Protein AF-A0A1V6EXD0-F1 (afdb_monomer_lite)

Foldseek 3Di:
DPVVVQLDDDPQQVVCVVCVQCPVPVAGGAAAPDHNLRSCCVPVQCNVLVVQLVVLVCVLVVVDPPDDNDPVSNVVSVVSNVVSVVVNVVSVVVVVVVCVVLPQSVVCVVVVDGDPVSCCRRHVNNSVCCVVVVDPPDPDDDPPPDPDPDD

Sequence (151 aa):
MTFVRDNLPAKGDLTWLLKGGGMLSGHEIKSGRFNAGEKVVFWAGVFVLGLVGVASGLVLDKLIPGLVYERQTMQIAHMVHSVSNILMMVIFMGHIYLGWITEGAMEGMKTGYVDETWAREHHEGWLEDIQAGRVPAQRSQQTVAAPTVQV

Radius of gyration: 21.24 Å; chains: 1; bounding box: 48×62×56 Å

Secondary structure (DSSP, 8-state):
--HHHHTS--HHHHHHHHTGGGTTTTS-----SS-HHHHHIIIIIIIIIHHHHHHHHHHHTT-STT----HHHHHHHHHHHHHHHHHHHHHHHHHHHHHHHSTTHHHHHHHS---HHHHHHH-HHHHHHHHTTSS-S--S----PPP----

pLDDT: mean 83.47, std 12.71, range [46.62, 98.31]

Structure (mmCIF, N/CA/C/O backbone):
data_AF-A0A1V6EXD0-F1
#
_entry.id   AF-A0A1V6EXD0-F1
#
loop_
_atom_site.group_PDB
_atom_site.id
_atom_site.type_symbol
_atom_site.label_atom_id
_atom_site.label_alt_id
_atom_site.label_comp_id
_atom_site.label_asym_id
_atom_site.label_entity_id
_atom_site.label_seq_id
_atom_site.pdbx_PDB_ins_code
_atom_site.Cartn_x
_atom_site.Cartn_y
_atom_site.Cartn_z
_atom_site.occupancy
_atom_site.B_iso_or_equiv
_atom_site.auth_seq_id
_atom_site.auth_comp_id
_atom_site.auth_asym_id
_atom_site.auth_atom_id
_atom_site.pdbx_PDB_model_num
ATOM 1 N N . MET A 1 1 ? -6.655 -19.255 1.003 1.00 46.62 1 MET A N 1
ATOM 2 C CA . MET A 1 1 ? -6.726 -18.060 0.128 1.00 46.62 1 MET A CA 1
ATOM 3 C C . MET A 1 1 ? -7.647 -16.996 0.746 1.00 46.62 1 MET A C 1
ATOM 5 O O . MET A 1 1 ? -8.655 -16.638 0.154 1.00 46.62 1 MET A O 1
ATOM 9 N N . THR A 1 2 ? -7.348 -16.511 1.958 1.00 60.84 2 THR A N 1
ATOM 10 C CA . THR A 1 2 ? -8.298 -15.690 2.751 1.00 60.84 2 THR A CA 1
ATOM 11 C C . THR A 1 2 ? -8.007 -14.186 2.653 1.00 60.84 2 THR A C 1
ATOM 13 O O . THR A 1 2 ? -8.926 -13.381 2.609 1.00 60.84 2 THR A O 1
ATOM 16 N N . PHE A 1 3 ? -6.731 -13.805 2.526 1.00 65.50 3 PHE A N 1
ATOM 17 C CA . PHE A 1 3 ? -6.284 -12.405 2.583 1.00 65.50 3 PHE A CA 1
ATOM 18 C C . PHE A 1 3 ? -6.647 -11.558 1.356 1.00 65.50 3 PHE A C 1
ATOM 20 O O . PHE A 1 3 ? -7.011 -10.395 1.507 1.00 65.50 3 PHE A O 1
ATOM 27 N N . VAL A 1 4 ? -6.579 -12.136 0.149 1.00 72.62 4 VAL A N 1
ATOM 28 C CA . VAL A 1 4 ? -6.905 -11.417 -1.098 1.00 72.62 4 VAL A CA 1
ATOM 29 C C . VAL A 1 4 ? -8.392 -11.077 -1.152 1.00 72.62 4 VAL A C 1
ATOM 31 O O . VAL A 1 4 ? -8.749 -9.964 -1.519 1.00 72.62 4 VAL A O 1
ATOM 34 N N . ARG A 1 5 ? -9.259 -12.014 -0.737 1.00 75.06 5 ARG A N 1
ATOM 35 C CA . ARG A 1 5 ? -10.714 -11.811 -0.716 1.00 75.06 5 ARG A CA 1
ATOM 36 C C . ARG A 1 5 ? -11.106 -10.663 0.212 1.00 75.06 5 ARG A C 1
ATOM 38 O O . ARG A 1 5 ? -11.948 -9.851 -0.153 1.00 75.06 5 ARG A O 1
ATOM 45 N N . ASP A 1 6 ? -10.472 -10.593 1.378 1.00 75.81 6 ASP A N 1
ATOM 46 C CA . ASP A 1 6 ? -10.757 -9.570 2.384 1.00 75.81 6 ASP A CA 1
ATOM 47 C C . ASP A 1 6 ? -10.199 -8.179 1.979 1.00 75.81 6 ASP A C 1
ATOM 49 O O . ASP A 1 6 ? -10.680 -7.164 2.475 1.00 75.81 6 ASP A O 1
ATOM 53 N N . ASN A 1 7 ? -9.244 -8.112 1.037 1.00 80.69 7 ASN A N 1
ATOM 54 C CA . ASN A 1 7 ? -8.653 -6.869 0.510 1.00 80.69 7 ASN A CA 1
ATOM 55 C C . ASN A 1 7 ? -9.286 -6.364 -0.800 1.00 80.69 7 ASN A C 1
ATOM 57 O O . ASN A 1 7 ? -8.792 -5.400 -1.390 1.00 80.69 7 ASN A O 1
ATOM 61 N N . LEU A 1 8 ? -10.359 -6.989 -1.298 1.00 81.06 8 LEU A N 1
ATOM 62 C CA . LEU A 1 8 ? -10.998 -6.532 -2.533 1.00 81.06 8 LEU A CA 1
ATOM 63 C C . LEU A 1 8 ? -11.631 -5.134 -2.361 1.00 81.06 8 LEU A C 1
ATOM 65 O O . LEU A 1 8 ? -12.227 -4.852 -1.310 1.00 81.06 8 LEU A O 1
ATOM 69 N N . PRO A 1 9 ? -11.542 -4.265 -3.389 1.00 76.38 9 PRO A N 1
ATOM 70 C CA . PRO A 1 9 ? -12.209 -2.971 -3.374 1.00 76.38 9 PRO A CA 1
ATOM 71 C C . PRO A 1 9 ? -13.726 -3.122 -3.214 1.00 76.38 9 PRO A C 1
ATOM 73 O O . PRO A 1 9 ? -14.381 -3.848 -3.964 1.00 76.38 9 PRO A O 1
ATOM 76 N N . ALA A 1 10 ? -14.288 -2.414 -2.243 1.00 76.94 10 ALA A N 1
ATOM 77 C CA . ALA A 1 10 ? -15.711 -2.355 -1.946 1.00 76.94 10 ALA A CA 1
ATOM 78 C C . ALA A 1 10 ? -16.247 -0.936 -2.177 1.00 76.94 10 ALA A C 1
ATOM 80 O O . ALA A 1 10 ? -15.511 0.047 -2.132 1.00 76.94 10 ALA A O 1
ATOM 81 N N . LYS A 1 11 ? -17.562 -0.803 -2.388 1.00 69.56 11 LYS A N 1
ATOM 82 C CA . LYS A 1 11 ? -18.201 0.498 -2.680 1.00 69.56 11 LYS A CA 1
ATOM 83 C C . LYS A 1 11 ? -17.971 1.556 -1.583 1.00 69.56 11 LYS A C 1
ATOM 85 O O . LYS A 1 11 ? -17.936 2.743 -1.892 1.00 69.56 11 LYS A O 1
ATOM 90 N N . GLY A 1 12 ? -17.788 1.136 -0.328 1.00 69.44 12 GLY A N 1
ATOM 91 C CA . GLY A 1 12 ? -17.472 2.028 0.797 1.00 69.44 12 GLY A CA 1
ATOM 92 C C . GLY A 1 12 ? -16.048 2.598 0.770 1.00 69.44 12 GLY A C 1
ATOM 93 O O . GLY A 1 12 ? -15.821 3.691 1.285 1.00 69.44 12 GLY A O 1
ATOM 94 N N . ASP A 1 13 ? -15.109 1.925 0.098 1.00 77.69 13 ASP A N 1
ATOM 95 C CA . ASP A 1 13 ? -13.686 2.282 0.128 1.00 77.69 13 ASP A CA 1
ATOM 96 C C . ASP A 1 13 ? -13.405 3.615 -0.568 1.00 77.69 13 ASP A C 1
ATOM 98 O O . ASP A 1 13 ? -12.567 4.390 -0.119 1.00 77.69 13 ASP A O 1
ATOM 102 N N . LEU A 1 14 ? -14.140 3.922 -1.642 1.00 73.31 14 LEU A N 1
ATOM 103 C CA . LEU A 1 14 ? -13.995 5.201 -2.337 1.00 73.31 14 LEU A CA 1
ATOM 104 C C . LEU A 1 14 ? -14.417 6.368 -1.437 1.00 73.31 14 LEU A C 1
ATOM 106 O O . LEU A 1 14 ? -13.772 7.412 -1.425 1.00 73.31 14 LEU A O 1
ATOM 110 N N . THR A 1 15 ? -15.471 6.172 -0.644 1.00 73.75 15 THR A N 1
ATOM 111 C CA . THR A 1 15 ? -15.937 7.180 0.317 1.00 73.75 15 THR A CA 1
ATOM 112 C C . THR A 1 15 ? -14.925 7.360 1.447 1.00 73.75 15 THR A C 1
ATOM 114 O O . THR A 1 15 ? -14.683 8.489 1.870 1.00 73.75 15 THR A O 1
ATOM 117 N N . TRP A 1 16 ? -14.298 6.267 1.895 1.00 78.50 16 TRP A N 1
ATOM 118 C CA . TRP A 1 16 ? -13.217 6.296 2.879 1.00 78.50 16 TRP A CA 1
ATOM 119 C C . TRP A 1 16 ? -11.998 7.062 2.348 1.00 78.50 16 TRP A C 1
ATOM 121 O O . TRP A 1 16 ? -11.506 7.958 3.028 1.00 78.50 16 TRP A O 1
ATOM 131 N N . LEU A 1 17 ? -11.555 6.787 1.114 1.00 76.94 17 LEU A N 1
ATOM 132 C CA . LEU A 1 17 ? -10.420 7.482 0.487 1.00 76.94 17 LEU A CA 1
ATOM 133 C C . LEU A 1 17 ? -10.689 8.977 0.299 1.00 76.94 17 LEU A C 1
ATOM 135 O O . LEU A 1 17 ? -9.849 9.797 0.660 1.00 76.94 17 LEU A O 1
ATOM 139 N N . LEU A 1 18 ? -11.867 9.342 -0.218 1.00 73.81 18 LEU A N 1
ATOM 140 C CA . LEU A 1 18 ? -12.237 10.742 -0.460 1.00 73.81 18 LEU A CA 1
ATOM 141 C C . LEU A 1 18 ? -12.300 11.574 0.824 1.00 73.81 18 LEU A C 1
ATOM 143 O O . LEU A 1 18 ? -12.052 12.775 0.794 1.00 73.81 18 LEU A O 1
ATOM 147 N N . LYS A 1 19 ? -12.631 10.942 1.949 1.00 74.31 19 LYS A N 1
ATOM 148 C CA . LYS A 1 19 ? -12.696 11.588 3.262 1.00 74.31 19 LYS A CA 1
ATOM 149 C C . LYS A 1 19 ? -11.449 11.329 4.120 1.00 74.31 19 LYS A C 1
ATOM 151 O O . LYS A 1 19 ? -11.447 11.671 5.301 1.00 74.31 19 LYS A O 1
ATOM 156 N N . GLY A 1 20 ? -10.407 10.712 3.556 1.00 70.38 20 GLY A N 1
ATOM 157 C CA . GLY A 1 20 ? -9.150 10.426 4.253 1.00 70.38 20 GLY A CA 1
ATOM 158 C C . GLY A 1 20 ? -9.329 9.593 5.524 1.00 70.38 20 GLY A C 1
ATOM 159 O O . GLY A 1 20 ? -8.707 9.888 6.539 1.00 70.38 20 GLY A O 1
ATOM 160 N N . GLY A 1 21 ? -10.248 8.626 5.506 1.00 64.75 21 GLY A N 1
ATOM 161 C CA . GLY A 1 21 ? -10.551 7.764 6.650 1.00 64.75 21 GLY A CA 1
ATOM 162 C C . GLY A 1 21 ? -11.218 8.453 7.838 1.00 64.75 21 GLY A C 1
ATOM 163 O O . GLY A 1 21 ? -11.377 7.829 8.876 1.00 64.75 21 GLY A O 1
ATOM 164 N N . GLY A 1 22 ? -11.630 9.719 7.701 1.00 64.44 22 GLY A N 1
ATOM 165 C CA . GLY A 1 22 ? -12.194 10.482 8.814 1.00 64.44 22 GLY A CA 1
ATOM 166 C C . GLY A 1 22 ? -11.147 11.146 9.714 1.00 64.44 22 GLY A C 1
ATOM 167 O O . GLY A 1 22 ? -11.527 11.877 10.627 1.00 64.44 22 GLY A O 1
ATOM 168 N N . MET A 1 23 ? -9.848 10.999 9.408 1.00 63.38 23 MET A N 1
ATOM 169 C CA . MET A 1 23 ? -8.740 11.610 10.163 1.00 63.38 23 MET A CA 1
ATOM 170 C C . MET A 1 23 ? -8.833 13.143 10.245 1.00 63.38 23 MET A C 1
ATOM 172 O O . MET A 1 23 ? -8.343 13.744 11.194 1.00 63.38 23 MET A O 1
ATOM 176 N N . LEU A 1 24 ? -9.480 13.787 9.265 1.00 59.16 24 LEU A N 1
ATOM 177 C CA . LEU A 1 24 ? -9.701 15.239 9.247 1.00 59.16 24 LEU A CA 1
ATOM 178 C C . LEU A 1 24 ? -11.045 15.666 9.861 1.00 59.16 24 LEU A C 1
ATOM 180 O O . LEU A 1 24 ? -11.224 16.844 10.155 1.00 59.16 24 LEU A O 1
ATOM 184 N N . SER A 1 25 ? -11.997 14.742 10.035 1.00 56.84 25 SER A N 1
ATOM 185 C CA . SER A 1 25 ? -13.352 15.035 10.527 1.00 56.84 25 SER A CA 1
ATOM 186 C C . SER A 1 25 ? -13.645 14.487 11.926 1.00 56.84 25 SER A C 1
ATOM 188 O O . SER A 1 25 ? -14.741 14.711 12.430 1.00 56.84 25 SER A O 1
ATOM 190 N N . GLY A 1 26 ? -12.704 13.766 12.547 1.00 57.94 26 GLY A N 1
ATOM 191 C CA . GLY A 1 26 ? -12.838 13.211 13.901 1.00 57.94 26 GLY A CA 1
ATOM 192 C C . GLY A 1 26 ? -13.864 12.079 14.037 1.00 57.94 26 GLY A C 1
ATOM 193 O O . GLY A 1 26 ? -14.139 11.639 15.147 1.00 57.94 26 GLY A O 1
ATOM 194 N N . HIS A 1 27 ? -14.440 11.613 12.927 1.00 60.38 27 HIS A N 1
ATOM 195 C CA . HIS A 1 27 ? -15.386 10.501 12.895 1.00 60.38 27 HIS A CA 1
ATOM 196 C C . HIS A 1 27 ? -14.943 9.513 11.823 1.00 60.38 27 HIS A C 1
ATOM 198 O O . HIS A 1 27 ? -14.906 9.869 10.638 1.00 60.38 27 HIS A O 1
ATOM 204 N N . GLU A 1 28 ? -14.573 8.307 12.247 1.00 65.38 28 GLU A N 1
ATOM 205 C CA . GLU A 1 28 ? -14.142 7.250 11.344 1.00 65.38 28 GLU A CA 1
ATOM 206 C C . GLU A 1 28 ? -15.297 6.765 10.468 1.00 65.38 28 GLU A C 1
ATOM 208 O O . GLU A 1 28 ? -16.471 6.777 10.838 1.00 65.38 28 GLU A O 1
ATOM 213 N N . ILE A 1 29 ? -14.963 6.387 9.239 1.00 71.12 29 ILE A N 1
ATOM 214 C CA . ILE A 1 29 ? -15.948 5.941 8.256 1.00 71.12 29 ILE A CA 1
ATOM 215 C C . ILE A 1 29 ? -16.018 4.432 8.309 1.00 71.12 29 ILE A C 1
ATOM 217 O O . ILE A 1 29 ? -14.982 3.780 8.189 1.00 71.12 29 ILE A O 1
ATOM 221 N N . LYS A 1 30 ? -17.248 3.904 8.368 1.00 74.75 30 LYS A N 1
ATOM 222 C CA . LYS A 1 30 ? -17.551 2.471 8.290 1.00 74.75 30 LYS A CA 1
ATOM 223 C C . LYS A 1 30 ? -16.618 1.748 7.327 1.00 74.75 30 LYS A C 1
ATOM 225 O O . LYS A 1 30 ? -16.694 1.926 6.108 1.00 74.75 30 LYS A O 1
ATOM 230 N N . SER A 1 31 ? -15.752 0.927 7.903 1.00 78.31 31 SER A N 1
ATOM 231 C CA . SER A 1 31 ? -14.766 0.135 7.188 1.00 78.31 31 SER A CA 1
ATOM 232 C C . SER A 1 31 ? -15.041 -1.352 7.431 1.00 78.31 31 SER A C 1
ATOM 234 O O . SER A 1 31 ? -15.611 -1.741 8.454 1.00 78.31 31 SER A O 1
ATOM 236 N N . GLY A 1 32 ? -14.723 -2.187 6.438 1.00 79.00 32 GLY A N 1
ATOM 237 C CA . GLY A 1 32 ? -14.778 -3.641 6.596 1.00 79.00 32 GLY A CA 1
ATOM 238 C C . GLY A 1 32 ? -13.586 -4.139 7.413 1.00 79.00 32 GLY A C 1
ATOM 239 O O . GLY A 1 32 ? -12.914 -3.364 8.081 1.00 79.00 32 GLY A O 1
ATOM 240 N N . ARG A 1 33 ? -13.256 -5.431 7.316 1.00 77.12 33 ARG A N 1
ATOM 241 C CA . ARG A 1 33 ? -12.101 -6.004 8.037 1.00 77.12 33 ARG A CA 1
ATOM 242 C C . ARG A 1 33 ? -10.788 -5.248 7.785 1.00 77.12 33 ARG A C 1
ATOM 244 O O . ARG A 1 33 ? -9.967 -5.166 8.684 1.00 77.12 33 ARG A O 1
ATOM 251 N N . PHE A 1 34 ? -10.604 -4.754 6.564 1.00 81.75 34 PHE A N 1
ATOM 252 C CA . PHE A 1 34 ? -9.517 -3.853 6.207 1.00 81.75 34 PHE A CA 1
ATOM 253 C C . PHE A 1 34 ? -10.109 -2.535 5.722 1.00 81.75 34 PHE A C 1
ATOM 255 O O . PHE A 1 34 ? -11.075 -2.533 4.944 1.00 81.75 34 PHE A O 1
ATOM 262 N N . ASN A 1 35 ? -9.524 -1.428 6.161 1.00 84.94 35 ASN A N 1
ATOM 263 C CA . ASN A 1 35 ? -9.895 -0.100 5.700 1.00 84.94 35 ASN A CA 1
ATOM 264 C C . ASN A 1 35 ? -9.318 0.182 4.300 1.00 84.94 35 ASN A C 1
ATOM 266 O O . ASN A 1 35 ? -8.510 -0.581 3.761 1.00 84.94 35 ASN A O 1
ATOM 270 N N . ALA A 1 36 ? -9.747 1.272 3.659 1.00 82.62 36 ALA A N 1
ATOM 271 C CA . ALA A 1 36 ? -9.303 1.542 2.293 1.00 82.62 36 ALA A CA 1
ATOM 272 C C . ALA A 1 36 ? -7.815 1.936 2.209 1.00 82.62 36 ALA A C 1
ATOM 274 O O . ALA A 1 36 ? -7.185 1.682 1.185 1.00 82.62 36 ALA A O 1
ATOM 275 N N . GLY A 1 37 ? -7.232 2.495 3.274 1.00 82.50 37 GLY A N 1
ATOM 276 C CA . GLY A 1 37 ? -5.799 2.781 3.361 1.00 82.50 37 GLY A CA 1
ATOM 277 C C . GLY A 1 37 ? -4.955 1.506 3.385 1.00 82.50 37 GLY A C 1
ATOM 278 O O . GLY A 1 37 ? -4.007 1.379 2.613 1.00 82.50 37 GLY A O 1
ATOM 279 N N . GLU A 1 38 ? -5.345 0.517 4.186 1.00 86.00 38 GLU A N 1
ATOM 280 C CA . GLU A 1 38 ? -4.721 -0.810 4.216 1.00 86.00 38 GLU A CA 1
ATOM 281 C C . GLU A 1 38 ? -4.821 -1.506 2.853 1.00 86.00 38 GLU A C 1
ATOM 283 O O . GLU A 1 38 ? -3.836 -2.063 2.365 1.00 86.00 38 GLU A O 1
ATOM 288 N N . LYS A 1 39 ? -5.971 -1.391 2.174 1.00 88.88 39 LYS A N 1
ATOM 289 C CA . LYS A 1 39 ? -6.138 -1.903 0.805 1.00 88.88 39 LYS A CA 1
ATOM 290 C C . LYS A 1 39 ? -5.231 -1.191 -0.199 1.00 88.88 39 LYS A C 1
ATOM 292 O O . LYS A 1 39 ? -4.717 -1.838 -1.111 1.00 88.88 39 LYS A O 1
ATOM 297 N N . VAL A 1 40 ? -4.998 0.116 -0.048 1.00 87.88 40 VAL A N 1
ATOM 298 C CA . VAL A 1 40 ? -4.032 0.862 -0.875 1.00 87.88 40 VAL A CA 1
ATOM 299 C C . VAL A 1 40 ? -2.609 0.366 -0.625 1.00 87.88 40 VAL A C 1
ATOM 301 O O . VAL A 1 40 ? -1.887 0.110 -1.588 1.00 87.88 40 VAL A O 1
ATOM 304 N N . VAL A 1 41 ? -2.208 0.167 0.633 1.00 90.94 41 VAL A N 1
ATOM 305 C CA . VAL A 1 41 ? -0.891 -0.406 0.963 1.00 90.94 41 VAL A CA 1
ATOM 306 C C . VAL A 1 41 ? -0.734 -1.788 0.322 1.00 90.94 41 VAL A C 1
ATOM 308 O O . VAL A 1 41 ? 0.295 -2.062 -0.295 1.00 90.94 41 VAL A O 1
ATOM 311 N N . PHE A 1 42 ? -1.769 -2.630 0.387 1.00 90.69 42 PHE A N 1
ATOM 312 C CA . PHE A 1 42 ? -1.761 -3.964 -0.211 1.00 90.69 42 PHE A CA 1
ATOM 313 C C . PHE A 1 42 ? -1.662 -3.930 -1.747 1.00 90.69 42 PHE A C 1
ATOM 315 O O . PHE A 1 42 ? -0.761 -4.536 -2.328 1.00 90.69 42 PHE A O 1
ATOM 322 N N . TRP A 1 43 ? -2.559 -3.216 -2.431 1.00 90.75 43 TRP A N 1
ATOM 323 C CA . TRP A 1 43 ? -2.620 -3.239 -3.896 1.00 90.75 43 TRP A CA 1
ATOM 324 C C . TRP A 1 43 ? -1.583 -2.336 -4.558 1.00 90.75 43 TRP A C 1
ATOM 326 O O . TRP A 1 43 ? -0.896 -2.768 -5.480 1.00 90.75 43 TRP A O 1
ATOM 336 N N . ALA A 1 44 ? -1.458 -1.086 -4.118 1.00 90.56 44 ALA A N 1
ATOM 337 C CA . ALA A 1 44 ? -0.528 -0.144 -4.732 1.00 90.56 44 ALA A CA 1
ATOM 338 C C . ALA A 1 44 ? 0.904 -0.384 -4.240 1.00 90.56 44 ALA A C 1
ATOM 340 O O . ALA A 1 44 ? 1.808 -0.529 -5.059 1.00 90.56 44 ALA A O 1
ATOM 341 N N . GLY A 1 45 ? 1.101 -0.465 -2.921 1.00 91.56 45 GLY A N 1
ATOM 342 C CA . GLY A 1 45 ? 2.418 -0.655 -2.307 1.00 91.56 45 GLY A CA 1
ATOM 343 C C . GLY A 1 45 ? 3.004 -2.037 -2.588 1.00 91.56 45 GLY A C 1
ATOM 344 O O . GLY A 1 45 ? 4.001 -2.167 -3.292 1.00 91.56 45 GLY A O 1
ATOM 345 N N . VAL A 1 46 ? 2.375 -3.083 -2.054 1.00 90.81 46 VAL A N 1
ATOM 346 C CA . VAL A 1 46 ? 2.921 -4.446 -2.125 1.00 90.81 46 VAL A CA 1
ATOM 347 C C . VAL A 1 46 ? 2.779 -5.037 -3.526 1.00 90.81 46 VAL A C 1
ATOM 349 O O . VAL A 1 46 ? 3.757 -5.539 -4.073 1.00 90.81 46 VAL A O 1
ATOM 352 N N . PHE A 1 47 ? 1.585 -4.997 -4.122 1.00 91.81 47 PHE A N 1
ATOM 353 C CA . PHE A 1 47 ? 1.346 -5.713 -5.377 1.00 91.81 47 PHE A CA 1
ATOM 354 C C . PHE A 1 47 ? 1.909 -4.974 -6.598 1.00 91.81 47 PHE A C 1
ATOM 356 O O . PHE A 1 47 ? 2.775 -5.510 -7.283 1.00 91.81 47 PHE A O 1
ATOM 363 N N . VAL A 1 48 ? 1.461 -3.746 -6.878 1.00 95.06 48 VAL A N 1
ATOM 364 C CA . VAL A 1 48 ? 1.870 -3.014 -8.090 1.00 95.06 48 VAL A CA 1
ATOM 365 C C . VAL A 1 48 ? 3.322 -2.545 -8.006 1.00 95.06 48 VAL A C 1
ATOM 367 O O . VAL A 1 48 ? 4.124 -2.910 -8.866 1.00 95.06 48 VAL A O 1
ATOM 370 N N . LEU A 1 49 ? 3.685 -1.752 -6.990 1.00 95.50 49 LEU A N 1
ATOM 371 C CA . LEU A 1 49 ? 5.050 -1.225 -6.874 1.00 95.50 49 LEU A CA 1
ATOM 372 C C . LEU A 1 49 ? 6.061 -2.336 -6.583 1.00 95.50 49 LEU A C 1
ATOM 374 O O . LEU A 1 49 ? 7.145 -2.314 -7.163 1.00 95.50 49 LEU A O 1
ATOM 378 N N . GLY A 1 50 ? 5.697 -3.335 -5.773 1.00 95.75 50 GLY A N 1
ATOM 379 C CA . GLY A 1 50 ? 6.529 -4.518 -5.555 1.00 95.75 50 GLY A CA 1
ATOM 380 C C . GLY A 1 50 ? 6.776 -5.313 -6.840 1.00 95.75 50 GLY A C 1
ATOM 381 O O . GLY A 1 50 ? 7.925 -5.632 -7.142 1.00 95.75 50 GLY A O 1
ATOM 382 N N . LEU A 1 51 ? 5.743 -5.570 -7.654 1.00 97.44 51 LEU A N 1
ATOM 383 C CA . LEU A 1 51 ? 5.908 -6.260 -8.939 1.00 97.44 51 LEU A CA 1
ATOM 384 C C . LEU A 1 51 ? 6.782 -5.459 -9.912 1.00 97.44 51 LEU A C 1
ATOM 386 O O . LEU A 1 51 ? 7.661 -6.033 -10.552 1.00 97.44 51 LEU A O 1
ATOM 390 N N . VAL A 1 52 ? 6.580 -4.141 -10.004 1.00 97.69 52 VAL A N 1
ATOM 391 C CA . VAL A 1 52 ? 7.407 -3.253 -10.838 1.00 97.69 52 VAL A CA 1
ATOM 392 C C . VAL A 1 52 ? 8.858 -3.237 -10.351 1.00 97.69 52 VAL A C 1
ATOM 394 O O . VAL A 1 52 ? 9.778 -3.339 -11.166 1.00 97.69 52 VAL A O 1
ATOM 397 N N . GLY A 1 53 ? 9.077 -3.161 -9.037 1.00 97.62 53 GLY A N 1
ATOM 398 C CA . GLY A 1 53 ? 10.401 -3.213 -8.420 1.00 97.62 53 GLY A CA 1
ATOM 399 C C . GLY A 1 53 ? 11.118 -4.531 -8.713 1.00 97.62 53 GLY A C 1
ATOM 400 O O . GLY A 1 53 ? 12.261 -4.520 -9.162 1.00 97.62 53 GLY A O 1
ATOM 401 N N . VAL A 1 54 ? 10.434 -5.668 -8.562 1.00 97.69 54 VAL A N 1
ATOM 402 C CA . VAL A 1 54 ? 10.993 -6.989 -8.892 1.00 97.69 54 VAL A CA 1
ATOM 403 C C . VAL A 1 54 ? 11.281 -7.104 -10.387 1.00 97.69 54 VAL A C 1
ATOM 405 O O . VAL A 1 54 ? 12.395 -7.457 -10.759 1.00 97.69 54 VAL A O 1
ATOM 408 N N . ALA A 1 55 ? 10.327 -6.765 -11.257 1.00 96.69 55 ALA A N 1
ATOM 409 C CA . ALA A 1 55 ? 10.501 -6.874 -12.705 1.00 96.69 55 ALA A CA 1
ATOM 410 C C . ALA A 1 55 ? 11.671 -6.015 -13.209 1.00 96.69 55 ALA A C 1
ATOM 412 O O . ALA A 1 55 ? 12.519 -6.495 -13.959 1.00 96.69 55 ALA A O 1
ATOM 413 N N . SER A 1 56 ? 11.758 -4.763 -12.755 1.00 97.19 56 SER A N 1
ATOM 414 C CA . SER A 1 56 ? 12.886 -3.881 -13.075 1.00 97.19 56 SER A CA 1
ATOM 415 C C . SER A 1 56 ? 14.202 -4.368 -12.458 1.00 97.19 56 SER A C 1
ATOM 417 O O . SER A 1 56 ? 15.238 -4.271 -13.109 1.00 97.19 56 SER A O 1
ATOM 419 N N . GLY A 1 57 ? 14.174 -4.960 -11.260 1.00 97.00 57 GLY A N 1
ATOM 420 C CA . GLY A 1 57 ? 15.338 -5.582 -10.626 1.00 97.00 57 GLY A CA 1
ATOM 421 C C . GLY A 1 57 ? 15.881 -6.769 -11.423 1.00 97.00 57 GLY A C 1
ATOM 422 O O . GLY A 1 57 ? 17.082 -6.853 -11.648 1.00 97.00 57 GLY A O 1
ATOM 423 N N . LEU A 1 58 ? 15.002 -7.630 -11.945 1.00 97.00 58 LEU A N 1
ATOM 424 C CA . LEU A 1 58 ? 15.388 -8.746 -12.818 1.00 97.00 58 LEU A CA 1
ATOM 425 C C . LEU A 1 58 ? 16.030 -8.267 -14.129 1.00 97.00 58 LEU A C 1
ATOM 427 O O . LEU A 1 58 ? 16.960 -8.903 -14.626 1.00 97.00 58 LEU A O 1
ATOM 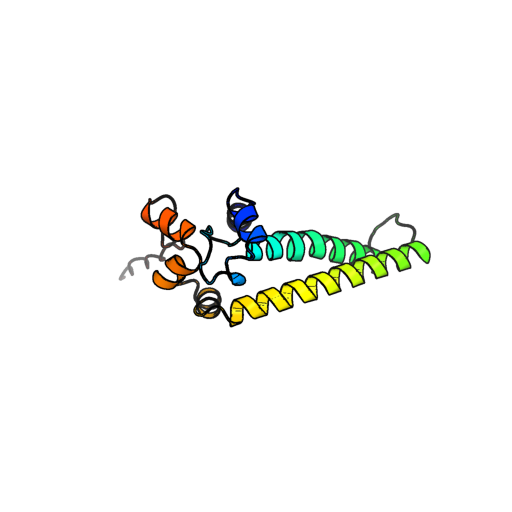431 N N . VAL A 1 59 ? 15.564 -7.139 -14.683 1.00 96.31 59 VAL A N 1
ATOM 432 C CA . VAL A 1 59 ? 16.216 -6.489 -15.834 1.00 96.31 59 VAL A CA 1
ATOM 433 C C . VAL A 1 59 ? 17.599 -5.964 -15.443 1.00 96.31 59 VAL A C 1
ATOM 435 O O . VAL A 1 59 ? 18.563 -6.183 -16.172 1.00 96.31 59 VAL A O 1
ATOM 438 N N . LEU A 1 60 ? 17.722 -5.294 -14.294 1.00 96.12 60 LEU A N 1
ATOM 439 C CA . LEU A 1 60 ? 19.001 -4.754 -13.822 1.00 96.12 60 LEU A CA 1
ATOM 440 C C . LEU A 1 60 ? 20.039 -5.849 -13.542 1.00 96.12 60 LEU A C 1
ATOM 442 O O . LEU A 1 60 ? 21.218 -5.654 -13.833 1.00 96.12 60 LEU A O 1
ATOM 446 N N . ASP A 1 61 ? 19.597 -7.006 -13.054 1.00 96.12 61 ASP A N 1
ATOM 447 C CA . ASP A 1 61 ? 20.451 -8.164 -12.768 1.00 96.12 61 ASP A CA 1
ATOM 448 C C . ASP A 1 61 ? 20.700 -9.055 -14.002 1.00 96.12 61 ASP A C 1
ATOM 450 O O . ASP A 1 61 ? 21.359 -10.089 -13.936 1.00 96.12 61 ASP A O 1
ATOM 454 N N . LYS A 1 62 ? 20.196 -8.633 -15.170 1.00 94.38 62 LYS A N 1
ATOM 455 C CA . LYS A 1 62 ? 20.354 -9.309 -16.465 1.00 94.38 62 LYS A CA 1
ATOM 456 C C . LYS A 1 62 ? 19.820 -10.744 -16.504 1.00 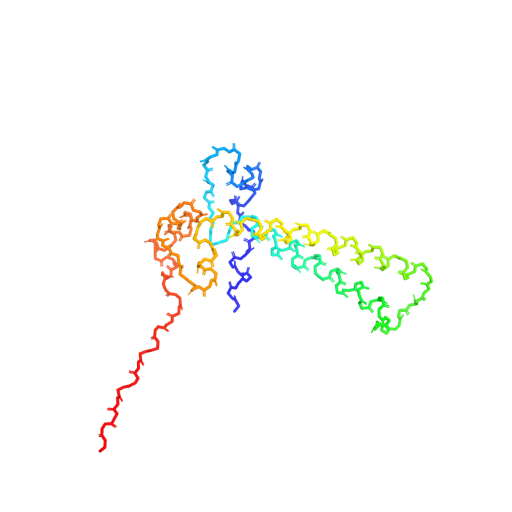94.38 62 LYS A C 1
ATOM 458 O O . LYS A 1 62 ? 20.329 -11.587 -17.243 1.00 94.38 62 LYS A O 1
ATOM 463 N N . LEU A 1 63 ? 18.764 -11.014 -15.742 1.00 94.19 63 LEU A N 1
ATOM 464 C CA . LEU A 1 63 ? 18.188 -12.351 -15.588 1.00 94.19 63 LEU A CA 1
ATOM 465 C C . LEU A 1 63 ? 17.117 -12.688 -16.634 1.00 94.19 63 LEU A C 1
ATOM 467 O O . LEU A 1 63 ? 16.635 -13.817 -16.654 1.00 94.19 63 LEU A O 1
ATOM 471 N N . ILE A 1 64 ? 16.737 -11.746 -17.506 1.00 93.56 64 ILE A N 1
ATOM 472 C CA . ILE A 1 64 ? 15.720 -11.965 -18.545 1.00 93.56 64 ILE A CA 1
ATOM 473 C C . ILE A 1 64 ? 16.388 -12.466 -19.839 1.00 93.56 64 ILE A C 1
ATOM 475 O O . ILE A 1 64 ? 17.115 -11.701 -20.487 1.00 93.56 64 ILE A O 1
ATOM 479 N N . PRO A 1 65 ? 16.155 -13.725 -20.259 1.00 91.94 65 PRO A N 1
ATOM 480 C CA . PRO A 1 65 ? 16.717 -14.251 -21.499 1.00 91.94 65 PRO A CA 1
ATOM 481 C C . PRO A 1 65 ? 16.139 -13.531 -22.722 1.00 91.94 65 PRO A C 1
ATOM 483 O O . PRO A 1 65 ? 14.945 -13.247 -22.778 1.00 91.94 65 PRO A O 1
ATOM 486 N N . GLY A 1 66 ? 16.979 -13.254 -23.722 1.00 90.44 66 GLY A N 1
ATOM 487 C CA . GLY A 1 66 ? 16.555 -12.616 -24.977 1.00 90.44 66 GLY A CA 1
ATOM 488 C C . GLY A 1 66 ? 16.343 -11.099 -24.903 1.00 90.44 66 GLY A C 1
ATOM 489 O O . GLY A 1 66 ? 15.995 -10.493 -25.914 1.00 90.44 66 GLY A O 1
ATOM 490 N N . LEU A 1 67 ? 16.578 -10.472 -23.747 1.00 92.38 67 LEU A N 1
ATOM 491 C CA . LEU A 1 67 ? 16.520 -9.020 -23.602 1.00 92.38 67 LEU A CA 1
ATOM 492 C C . LEU A 1 67 ? 17.851 -8.365 -24.009 1.00 92.38 67 LEU A C 1
ATOM 494 O O . LEU A 1 67 ? 18.930 -8.860 -23.680 1.00 92.38 67 LEU A O 1
ATOM 498 N N . VAL A 1 68 ? 17.781 -7.226 -24.703 1.00 93.62 68 VAL A N 1
ATOM 499 C CA . VAL A 1 68 ? 18.964 -6.450 -25.105 1.00 93.62 68 VAL A CA 1
ATOM 500 C C . VAL A 1 68 ? 19.329 -5.436 -24.014 1.00 93.62 68 VAL A C 1
ATOM 502 O O . VAL A 1 68 ? 18.602 -4.473 -23.754 1.00 93.62 68 VAL A O 1
ATOM 505 N N . TYR A 1 69 ? 20.489 -5.641 -23.389 1.00 93.75 69 TYR A N 1
ATOM 506 C CA . TYR A 1 69 ? 20.989 -4.841 -22.262 1.00 93.75 69 TYR A CA 1
ATOM 507 C C . TYR A 1 69 ? 21.846 -3.651 -22.707 1.00 93.75 69 TYR A C 1
ATOM 509 O O . TYR A 1 69 ? 23.009 -3.507 -22.325 1.00 93.75 69 TYR A O 1
ATOM 517 N N . GLU A 1 70 ? 21.266 -2.788 -23.531 1.00 94.75 70 GLU A N 1
ATOM 518 C CA . GLU A 1 70 ? 21.875 -1.515 -23.907 1.00 94.75 70 GLU A CA 1
ATOM 519 C C . GLU A 1 70 ? 21.853 -0.501 -22.757 1.00 94.75 70 GLU A C 1
ATOM 521 O O . GLU A 1 70 ? 21.068 -0.600 -21.809 1.00 94.75 70 GLU A O 1
ATOM 526 N N . ARG A 1 71 ? 22.693 0.537 -22.868 1.00 94.69 71 ARG A N 1
ATOM 527 C CA . ARG A 1 71 ? 22.750 1.632 -21.888 1.00 94.69 71 ARG A CA 1
ATOM 528 C C . ARG A 1 71 ? 21.371 2.251 -21.643 1.00 94.69 71 ARG A C 1
ATOM 530 O O . ARG A 1 71 ? 21.034 2.511 -20.492 1.00 94.69 71 ARG A O 1
ATOM 537 N N . GLN A 1 72 ? 20.581 2.451 -22.698 1.00 95.75 72 GLN A N 1
ATOM 538 C CA . GLN A 1 72 ? 19.238 3.019 -22.593 1.00 95.75 72 GLN A CA 1
ATOM 539 C C . GLN A 1 72 ? 18.295 2.113 -21.788 1.00 95.75 72 GLN A C 1
ATOM 541 O O . GLN A 1 72 ? 17.652 2.590 -20.853 1.00 95.75 72 GLN A O 1
ATOM 546 N N . THR A 1 73 ? 18.256 0.809 -22.084 1.00 94.00 73 THR A N 1
ATOM 547 C CA . THR A 1 73 ? 17.444 -0.168 -21.338 1.00 94.00 73 THR A CA 1
ATOM 548 C C . THR A 1 73 ? 17.788 -0.161 -19.854 1.00 94.00 73 THR A C 1
ATOM 550 O O . THR A 1 73 ? 16.899 -0.080 -19.008 1.00 94.00 73 THR A O 1
ATOM 553 N N . MET A 1 74 ? 19.083 -0.176 -19.531 1.00 96.31 74 MET A N 1
ATOM 554 C CA . MET A 1 74 ? 19.554 -0.187 -18.145 1.00 96.31 74 MET A CA 1
ATOM 555 C C . MET A 1 74 ? 19.226 1.115 -17.405 1.00 96.31 74 MET A C 1
ATOM 557 O O . MET A 1 74 ? 18.857 1.076 -16.235 1.00 96.31 74 MET A O 1
ATOM 561 N N . GLN A 1 75 ? 19.315 2.268 -18.077 1.00 97.62 75 GLN A N 1
ATOM 562 C CA . GLN A 1 75 ? 18.936 3.558 -17.491 1.00 97.62 75 GLN A CA 1
ATOM 563 C C . GLN A 1 75 ? 17.443 3.616 -17.170 1.00 97.62 75 GLN A C 1
ATOM 565 O O . GLN A 1 75 ? 17.067 4.035 -16.077 1.00 97.62 75 GLN A O 1
ATOM 570 N N . ILE A 1 76 ? 16.593 3.159 -18.093 1.00 97.06 76 ILE A N 1
ATOM 571 C CA . ILE A 1 76 ? 15.143 3.105 -17.878 1.00 97.06 76 ILE A CA 1
ATOM 572 C C . ILE A 1 76 ? 14.815 2.146 -16.733 1.00 97.06 76 ILE A C 1
ATOM 574 O O . ILE A 1 76 ? 14.092 2.530 -15.815 1.00 97.06 76 ILE A O 1
ATOM 578 N N . ALA A 1 77 ? 15.386 0.938 -16.739 1.00 96.94 77 ALA A N 1
ATOM 579 C CA . ALA A 1 77 ? 15.184 -0.040 -15.675 1.00 96.94 77 ALA A CA 1
ATOM 580 C C . ALA A 1 77 ? 15.599 0.518 -14.305 1.00 96.94 77 ALA A C 1
ATOM 582 O O . ALA A 1 77 ? 14.856 0.368 -13.339 1.00 96.94 77 ALA A O 1
ATOM 583 N N . HIS A 1 78 ? 16.725 1.235 -14.232 1.00 97.94 78 HIS A N 1
ATOM 584 C CA . HIS A 1 78 ? 17.178 1.877 -13.001 1.00 97.94 78 HIS A CA 1
ATOM 585 C C . HIS A 1 78 ? 16.201 2.955 -12.526 1.00 97.94 78 HIS A C 1
ATOM 587 O O . HIS A 1 78 ? 15.816 2.954 -11.362 1.00 97.94 78 HIS A O 1
ATOM 593 N N . MET A 1 79 ? 15.766 3.862 -13.408 1.00 98.25 79 MET A N 1
ATOM 594 C CA . MET A 1 79 ? 14.799 4.905 -13.044 1.00 98.25 79 MET A CA 1
ATOM 595 C C . MET A 1 79 ? 13.487 4.305 -12.533 1.00 98.25 79 MET A C 1
ATOM 597 O O . MET A 1 79 ? 12.994 4.725 -11.489 1.00 98.25 79 MET A O 1
ATOM 601 N N . VAL A 1 80 ? 12.954 3.297 -13.229 1.00 97.94 80 VAL A N 1
ATOM 602 C CA . VAL A 1 80 ? 11.727 2.597 -12.823 1.00 97.94 80 VAL A CA 1
ATOM 603 C C . VAL A 1 80 ? 11.906 1.939 -11.456 1.00 97.94 80 VAL A C 1
ATOM 605 O O . VAL A 1 80 ? 11.076 2.156 -10.577 1.00 97.94 80 VAL A O 1
ATOM 608 N N . HIS A 1 81 ? 13.006 1.208 -11.254 1.00 98.31 81 HIS A N 1
ATOM 609 C CA . HIS A 1 81 ? 13.307 0.522 -9.997 1.00 98.31 81 HIS A CA 1
ATOM 610 C C . HIS A 1 81 ? 13.460 1.497 -8.824 1.00 98.31 81 HIS A C 1
ATOM 612 O O . HIS A 1 81 ? 12.899 1.298 -7.746 1.00 98.31 81 HIS A O 1
ATOM 618 N N . SER A 1 82 ? 14.213 2.582 -9.021 1.00 98.00 82 SER A N 1
ATOM 619 C CA . SER A 1 82 ? 14.419 3.590 -7.982 1.00 98.00 82 SER A CA 1
ATOM 620 C C . SER A 1 82 ? 13.115 4.295 -7.620 1.00 98.00 82 SER A C 1
ATOM 622 O O . SER A 1 82 ? 12.797 4.406 -6.439 1.00 98.00 82 SER A O 1
ATOM 624 N N . VAL A 1 83 ? 12.334 4.740 -8.610 1.00 98.19 83 VAL A N 1
ATOM 625 C CA . VAL A 1 83 ? 11.065 5.439 -8.358 1.00 98.19 83 VAL A CA 1
ATOM 626 C C . VAL A 1 83 ? 10.065 4.516 -7.668 1.00 98.19 83 VAL A C 1
ATOM 628 O O . VAL A 1 83 ? 9.451 4.933 -6.685 1.00 98.19 83 VAL A O 1
ATOM 631 N N . SER A 1 84 ? 9.930 3.260 -8.110 1.00 97.44 84 SER A N 1
ATOM 632 C CA . SER A 1 84 ? 9.004 2.319 -7.473 1.00 97.44 84 SER A CA 1
ATOM 633 C C . SER A 1 84 ? 9.362 2.075 -6.008 1.00 97.44 84 SER A C 1
ATOM 635 O O . SER A 1 84 ? 8.482 2.110 -5.149 1.00 97.44 84 SER A O 1
ATOM 637 N N . ASN A 1 85 ? 10.651 1.899 -5.704 1.00 96.75 85 ASN A N 1
ATOM 638 C CA . ASN A 1 85 ? 11.113 1.647 -4.341 1.00 96.75 85 ASN A CA 1
ATOM 639 C C . ASN A 1 85 ? 11.014 2.880 -3.439 1.00 96.75 85 ASN A C 1
ATOM 641 O O . ASN A 1 85 ? 10.678 2.737 -2.267 1.00 96.75 85 ASN A O 1
ATOM 645 N N . ILE A 1 86 ? 11.250 4.087 -3.962 1.00 97.81 86 ILE A N 1
ATOM 646 C CA . ILE A 1 86 ? 11.061 5.328 -3.196 1.00 97.81 86 ILE A CA 1
ATOM 647 C C . ILE A 1 86 ? 9.583 5.509 -2.838 1.00 97.81 86 ILE A C 1
ATOM 649 O O . ILE A 1 86 ? 9.261 5.784 -1.683 1.00 97.81 86 ILE A O 1
ATOM 653 N N . LEU A 1 87 ? 8.673 5.309 -3.796 1.00 96.06 87 LEU A N 1
ATOM 654 C CA . LEU A 1 87 ? 7.235 5.393 -3.532 1.00 96.06 87 LEU A CA 1
ATOM 655 C C . LEU A 1 87 ? 6.785 4.334 -2.519 1.00 96.06 87 LEU A C 1
ATOM 657 O O . LEU A 1 87 ? 6.042 4.648 -1.590 1.00 96.06 87 LEU A O 1
ATOM 661 N N . MET A 1 88 ? 7.276 3.099 -2.652 1.00 95.19 88 MET A N 1
ATOM 662 C CA . MET A 1 88 ? 6.985 2.020 -1.708 1.00 95.19 88 MET A CA 1
ATOM 663 C C . MET A 1 88 ? 7.510 2.337 -0.300 1.00 95.19 88 MET A C 1
ATOM 665 O O . MET A 1 88 ? 6.796 2.119 0.676 1.00 95.19 88 MET A O 1
ATOM 669 N N . MET A 1 89 ? 8.706 2.925 -0.189 1.00 96.19 89 MET A N 1
ATOM 670 C CA . MET A 1 89 ? 9.264 3.389 1.083 1.00 96.19 89 MET A CA 1
ATOM 671 C C . MET A 1 89 ? 8.342 4.415 1.752 1.00 96.19 89 MET A C 1
ATOM 673 O O . MET A 1 89 ? 8.030 4.280 2.931 1.00 96.19 89 MET A O 1
ATOM 677 N N . VAL A 1 90 ? 7.860 5.415 1.004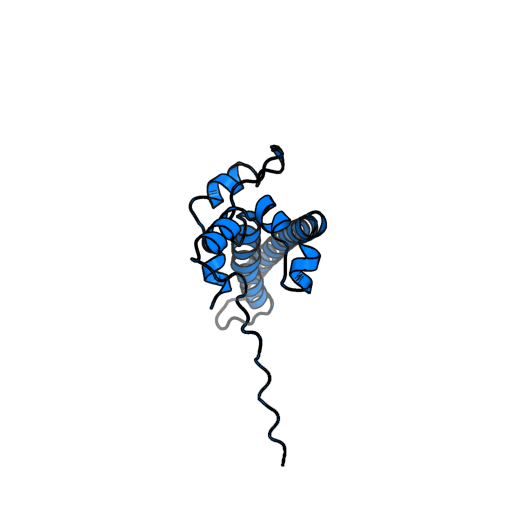 1.00 95.81 90 VAL A N 1
ATOM 678 C CA . VAL A 1 90 ? 6.932 6.437 1.524 1.00 95.81 90 VAL A CA 1
ATOM 679 C C . VAL A 1 90 ? 5.630 5.811 2.020 1.00 95.81 90 VAL A C 1
ATOM 681 O O . VAL A 1 90 ? 5.179 6.130 3.121 1.00 95.81 90 VAL A O 1
ATOM 684 N N . ILE A 1 91 ? 5.054 4.883 1.252 1.00 93.56 91 ILE A N 1
ATOM 685 C CA . ILE A 1 91 ? 3.828 4.175 1.641 1.00 93.56 91 ILE A CA 1
ATOM 686 C C . ILE A 1 91 ? 4.048 3.368 2.925 1.00 93.56 91 ILE A C 1
ATOM 688 O O . ILE A 1 91 ? 3.223 3.439 3.834 1.00 93.56 91 ILE A O 1
ATOM 692 N N . PHE A 1 92 ? 5.156 2.631 3.038 1.00 93.88 92 PHE A N 1
ATOM 693 C CA . PHE A 1 92 ? 5.437 1.842 4.237 1.00 93.88 92 PHE A CA 1
ATOM 694 C C . PHE A 1 92 ? 5.760 2.694 5.459 1.00 93.88 92 PHE A C 1
ATOM 696 O O . PHE A 1 92 ? 5.319 2.345 6.549 1.00 93.88 92 PHE A O 1
ATOM 703 N N . MET A 1 93 ? 6.438 3.833 5.301 1.00 94.94 93 MET A N 1
ATOM 704 C CA . MET A 1 93 ? 6.596 4.786 6.403 1.00 94.94 93 MET A CA 1
ATOM 705 C C . MET A 1 93 ? 5.234 5.266 6.916 1.00 94.94 93 MET A C 1
ATOM 707 O O . MET A 1 93 ? 5.000 5.250 8.122 1.00 94.94 93 MET A O 1
ATOM 711 N N . GLY A 1 94 ? 4.311 5.618 6.013 1.00 90.69 94 GLY A N 1
ATOM 712 C CA . GLY A 1 94 ? 2.939 5.976 6.382 1.00 90.69 94 GLY A CA 1
ATOM 713 C C . GLY A 1 94 ? 2.184 4.829 7.062 1.00 90.69 94 GLY A C 1
ATOM 714 O O . GLY A 1 94 ? 1.530 5.040 8.078 1.00 90.69 94 GLY A O 1
ATOM 715 N N . HIS A 1 95 ? 2.315 3.603 6.551 1.00 90.69 95 HIS A N 1
ATOM 716 C CA . HIS A 1 95 ? 1.689 2.415 7.135 1.00 90.69 95 HIS A CA 1
ATOM 717 C C . HIS A 1 95 ? 2.193 2.125 8.556 1.00 90.69 95 HIS A C 1
ATOM 719 O O . HIS A 1 95 ? 1.388 1.898 9.457 1.00 90.69 95 HIS A O 1
ATOM 725 N N . ILE A 1 96 ? 3.511 2.186 8.772 1.00 92.38 96 ILE A N 1
ATOM 726 C CA . ILE A 1 96 ? 4.128 1.998 10.092 1.00 92.38 96 ILE A CA 1
ATOM 727 C C . ILE A 1 96 ? 3.678 3.104 11.050 1.00 92.38 96 ILE A C 1
ATOM 729 O O . ILE A 1 96 ? 3.355 2.820 12.199 1.00 92.38 96 ILE A O 1
ATOM 733 N N . TYR A 1 97 ? 3.622 4.353 10.580 1.00 89.69 97 TYR A N 1
ATOM 734 C CA . TYR A 1 97 ? 3.165 5.486 11.383 1.00 89.69 97 TYR A CA 1
ATOM 735 C C . TYR A 1 97 ? 1.710 5.322 11.843 1.00 89.69 97 TYR A C 1
ATOM 737 O O . TYR A 1 97 ? 1.423 5.490 13.028 1.00 89.69 97 TYR A O 1
ATOM 745 N N . LEU A 1 98 ? 0.805 4.937 10.937 1.00 87.06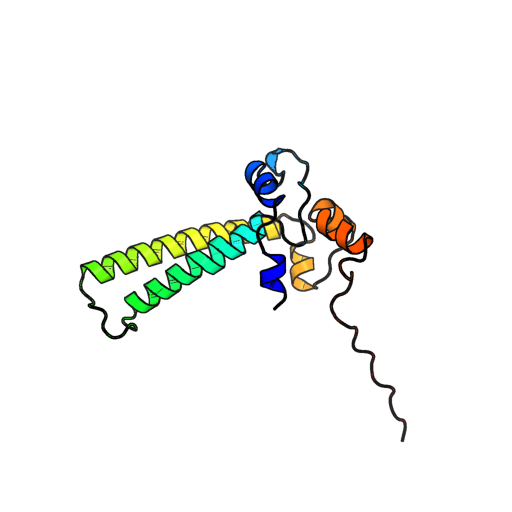 98 LEU A N 1
ATOM 746 C CA . LEU A 1 98 ? -0.598 4.687 11.279 1.00 87.06 98 LEU A CA 1
ATOM 747 C C . LEU A 1 98 ? -0.743 3.502 12.242 1.00 87.06 98 LEU A C 1
ATOM 749 O O . LEU A 1 98 ? -1.435 3.611 13.247 1.00 87.06 98 LEU A O 1
ATOM 753 N N . GLY A 1 99 ? -0.020 2.405 12.006 1.00 86.00 99 GLY A N 1
ATOM 754 C CA . GLY A 1 99 ? -0.025 1.255 12.916 1.00 86.00 99 GLY A CA 1
ATOM 755 C C . GLY A 1 99 ? 0.562 1.547 14.303 1.00 86.00 99 GLY A C 1
ATOM 756 O O . GLY A 1 99 ? 0.291 0.806 15.245 1.00 86.00 99 GLY A O 1
ATOM 757 N N . TRP A 1 100 ? 1.365 2.607 14.436 1.00 86.69 100 TRP A N 1
ATOM 758 C CA . TRP A 1 100 ? 1.909 3.061 15.714 1.00 86.69 100 TRP A CA 1
ATOM 759 C C . TRP A 1 100 ? 0.947 3.976 16.478 1.00 86.69 100 TRP A C 1
ATOM 761 O O . TRP A 1 100 ? 0.848 3.862 17.697 1.00 86.69 100 TRP A O 1
ATOM 771 N N . ILE A 1 101 ? 0.267 4.900 15.788 1.00 87.69 101 ILE A N 1
ATOM 772 C CA . ILE A 1 101 ? -0.625 5.874 16.437 1.00 87.69 101 ILE A CA 1
ATOM 773 C C . ILE A 1 101 ? -2.001 5.289 16.771 1.00 87.69 101 ILE A C 1
ATOM 775 O O . ILE A 1 101 ? -2.629 5.733 17.729 1.00 87.69 101 ILE A O 1
ATOM 779 N N . THR A 1 102 ? -2.466 4.294 16.012 1.00 84.31 102 THR A N 1
ATOM 780 C CA . THR A 1 102 ? -3.713 3.589 16.310 1.00 84.31 102 THR A CA 1
ATOM 781 C C . THR A 1 102 ? -3.511 2.688 17.526 1.00 84.31 102 THR A C 1
ATOM 783 O O . THR A 1 102 ? -2.868 1.636 17.450 1.00 84.31 102 THR A O 1
ATOM 786 N N . GLU A 1 103 ? -4.071 3.102 18.662 1.00 83.38 103 GLU A N 1
ATOM 787 C CA . GLU A 1 103 ? -4.033 2.329 19.902 1.00 83.38 103 GLU A CA 1
ATOM 788 C C . GLU A 1 103 ? -4.645 0.936 19.678 1.00 83.38 103 GLU A C 1
ATOM 790 O O . GLU A 1 103 ? -5.614 0.774 18.941 1.00 83.38 103 GLU A O 1
ATOM 795 N N . GLY A 1 104 ? -4.022 -0.105 20.232 1.00 83.19 104 GLY A N 1
ATOM 796 C CA . GLY A 1 104 ? -4.459 -1.495 20.051 1.00 83.19 104 GLY A CA 1
ATOM 797 C C . GLY A 1 104 ? -4.065 -2.158 18.720 1.00 83.19 104 GLY A C 1
ATOM 798 O O . GLY A 1 104 ? -3.957 -3.384 18.686 1.00 83.19 104 GLY A O 1
ATOM 799 N N . ALA A 1 105 ? -3.738 -1.413 17.654 1.00 85.94 105 ALA A N 1
ATOM 800 C CA . ALA A 1 105 ? -3.387 -2.011 16.355 1.00 85.94 105 ALA A CA 1
ATOM 801 C C . ALA A 1 105 ? -2.110 -2.869 16.420 1.00 85.94 105 ALA A C 1
ATOM 803 O O . ALA A 1 105 ? -2.068 -3.989 15.905 1.00 85.94 105 ALA A O 1
ATOM 804 N N . MET A 1 106 ? -1.070 -2.377 17.099 1.00 86.88 106 MET A N 1
ATOM 805 C CA . MET A 1 106 ? 0.193 -3.104 17.272 1.00 86.88 106 MET A CA 1
ATOM 806 C C . MET A 1 106 ? 0.025 -4.397 18.084 1.00 86.88 106 MET A C 1
ATOM 808 O O . MET A 1 106 ? 0.581 -5.435 17.724 1.00 86.88 106 MET A O 1
ATOM 812 N N . GLU A 1 107 ? -0.756 -4.360 19.164 1.00 87.38 107 GLU A N 1
ATOM 813 C CA . GLU A 1 107 ? -1.044 -5.554 19.968 1.00 87.38 107 GLU A CA 1
ATOM 814 C C . GLU A 1 107 ? -1.938 -6.539 19.207 1.00 87.38 107 GLU A C 1
ATOM 816 O O . GLU A 1 107 ? -1.696 -7.746 19.261 1.00 87.38 107 GLU A O 1
ATOM 821 N N . GLY A 1 108 ? -2.877 -6.043 18.397 1.00 86.62 108 GLY A N 1
ATOM 822 C CA . GLY A 1 108 ? -3.656 -6.857 17.467 1.00 86.62 108 GLY A CA 1
ATOM 823 C C . GLY A 1 108 ? -2.786 -7.592 16.446 1.00 86.62 108 GLY A C 1
ATOM 824 O O . GLY A 1 108 ? -2.998 -8.779 16.202 1.00 86.62 108 GLY A O 1
ATOM 825 N N . MET A 1 109 ? -1.749 -6.942 15.908 1.00 89.69 109 MET A N 1
ATOM 826 C CA . MET A 1 109 ? -0.790 -7.586 15.000 1.00 89.69 109 MET A CA 1
ATOM 827 C C . MET A 1 109 ? 0.071 -8.655 15.688 1.00 89.69 109 MET A C 1
ATOM 829 O O . MET A 1 109 ? 0.378 -9.674 15.070 1.00 89.69 109 MET A O 1
ATOM 833 N N . LYS A 1 110 ? 0.460 -8.452 16.954 1.00 88.25 110 LYS A N 1
ATOM 834 C CA . LYS A 1 110 ? 1.289 -9.414 17.706 1.00 88.25 110 LYS A CA 1
ATOM 835 C C . LYS A 1 110 ? 0.495 -10.613 18.217 1.00 88.25 110 LYS A C 1
ATOM 837 O O . LYS A 1 110 ? 0.977 -11.740 18.160 1.00 88.25 110 LYS A O 1
ATOM 842 N N . THR A 1 111 ? -0.689 -10.361 18.766 1.00 87.69 111 THR A N 1
ATOM 843 C CA . THR A 1 111 ? -1.492 -11.369 19.473 1.00 87.69 111 THR A CA 1
ATOM 844 C C . THR A 1 111 ? -2.533 -12.025 18.571 1.00 87.69 111 THR A C 1
ATOM 846 O O . THR A 1 111 ? -2.943 -13.155 18.828 1.00 87.69 111 THR A O 1
ATOM 849 N N . GLY A 1 112 ? -2.954 -11.335 17.507 1.00 86.81 112 GLY A N 1
ATOM 850 C CA . GLY A 1 112 ? -4.045 -11.749 16.628 1.00 86.81 112 GLY A CA 1
ATOM 851 C C . GLY A 1 112 ? -5.444 -11.431 17.163 1.00 86.81 112 GLY A C 1
ATOM 852 O O . GLY A 1 112 ? -6.420 -11.819 16.518 1.00 86.81 112 GLY A O 1
ATOM 853 N N . TYR A 1 113 ? -5.559 -10.744 18.305 1.00 85.62 113 TYR A N 1
ATOM 854 C CA . TYR A 1 113 ? -6.832 -10.408 18.945 1.00 85.62 113 TYR A CA 1
ATOM 855 C C . TYR A 1 113 ? -6.963 -8.899 19.162 1.00 85.62 113 TYR A C 1
ATOM 857 O O . TYR A 1 113 ? -5.999 -8.228 19.515 1.00 85.62 113 TYR A O 1
ATOM 865 N N . VAL A 1 114 ? -8.176 -8.387 18.972 1.00 88.38 114 VAL A N 1
ATOM 866 C CA . VAL A 1 114 ? -8.561 -6.996 19.242 1.00 88.38 114 VAL A CA 1
ATOM 867 C C . VAL A 1 114 ? -9.842 -7.001 20.066 1.00 88.38 114 VAL A C 1
ATOM 869 O O . VAL A 1 114 ? -10.640 -7.938 19.956 1.00 88.38 114 VAL A O 1
ATOM 872 N N . ASP A 1 115 ? -10.031 -5.993 20.910 1.00 88.56 115 ASP A N 1
ATOM 873 C CA . ASP A 1 115 ? -11.254 -5.849 21.690 1.00 88.56 115 ASP A CA 1
ATOM 874 C C . ASP A 1 115 ? -12.415 -5.290 20.845 1.00 88.56 115 ASP A C 1
ATOM 876 O O . ASP A 1 115 ? -12.249 -4.800 19.723 1.00 88.56 115 ASP A O 1
ATOM 880 N N . GLU A 1 116 ? -13.630 -5.400 21.381 1.00 86.31 116 GLU A N 1
ATOM 881 C CA . GLU A 1 116 ? -14.840 -4.961 20.684 1.00 86.31 116 GLU A CA 1
ATOM 882 C C . GLU A 1 116 ? -14.909 -3.435 20.523 1.00 86.31 116 GLU A C 1
ATOM 884 O O . GLU A 1 116 ? -15.472 -2.954 19.539 1.00 86.31 116 GLU A O 1
ATOM 889 N N . THR A 1 117 ? -14.335 -2.669 21.455 1.00 87.31 117 THR A N 1
ATOM 890 C CA . THR A 1 117 ? -14.308 -1.201 21.382 1.00 87.31 117 THR A CA 1
ATOM 891 C C . THR A 1 117 ? -13.443 -0.765 20.211 1.00 87.31 117 THR A C 1
ATOM 893 O O . THR A 1 117 ? -13.906 -0.002 19.367 1.00 87.31 117 THR A O 1
ATOM 896 N N . TRP A 1 118 ? -12.255 -1.355 20.070 1.00 86.19 118 TRP A N 1
ATOM 897 C CA . TRP A 1 118 ? -11.387 -1.118 18.923 1.00 86.19 118 TRP A CA 1
ATOM 898 C C . TRP A 1 118 ? -12.075 -1.456 17.598 1.00 86.19 118 TRP A C 1
ATOM 900 O O . TRP A 1 118 ? -12.044 -0.663 16.655 1.00 86.19 118 TRP A O 1
ATOM 910 N N . ALA A 1 119 ? -12.748 -2.612 17.530 1.00 85.81 119 ALA A N 1
ATOM 911 C CA . ALA A 1 119 ? -13.481 -3.024 16.335 1.00 85.81 119 ALA A CA 1
ATOM 912 C C . ALA A 1 119 ? -14.645 -2.073 16.017 1.00 85.81 119 ALA A C 1
ATOM 914 O O . ALA A 1 119 ? -14.910 -1.813 14.849 1.00 85.81 119 ALA A O 1
ATOM 915 N N . ARG A 1 120 ? -15.322 -1.529 17.031 1.00 85.06 120 ARG A N 1
ATOM 916 C CA . ARG A 1 120 ? -16.393 -0.540 16.862 1.00 85.06 120 ARG A CA 1
ATOM 917 C C . ARG A 1 120 ? -15.866 0.791 16.338 1.00 85.06 120 ARG A C 1
ATOM 919 O O . ARG A 1 120 ? -16.525 1.398 15.503 1.00 85.06 120 ARG A O 1
ATOM 926 N N . GLU A 1 121 ? -14.714 1.231 16.828 1.00 82.94 121 GLU A N 1
ATOM 927 C CA . GLU A 1 121 ? -14.125 2.521 16.469 1.00 82.94 121 GLU A CA 1
ATOM 928 C C . GLU A 1 121 ? -13.475 2.497 15.084 1.00 82.94 121 GLU A C 1
ATOM 930 O O . GLU A 1 121 ? -13.719 3.409 14.299 1.00 82.94 121 GLU A O 1
ATOM 935 N N . HIS A 1 122 ? -12.730 1.436 14.755 1.00 82.00 122 HIS A N 1
ATOM 936 C CA . HIS A 1 122 ? -11.891 1.406 13.551 1.00 82.00 122 HIS A CA 1
ATOM 937 C C . HIS A 1 122 ? -12.454 0.548 12.406 1.00 82.00 122 HIS A C 1
ATOM 939 O O . HIS A 1 122 ? -12.182 0.776 11.221 1.00 82.00 122 HIS A O 1
ATOM 945 N N . HIS A 1 123 ? -13.274 -0.454 12.739 1.00 86.12 123 HIS A N 1
ATOM 946 C CA . HIS A 1 123 ? -13.770 -1.463 11.798 1.00 86.12 123 HIS A CA 1
ATOM 947 C C . HIS A 1 123 ? -15.248 -1.800 12.029 1.00 86.12 123 HIS A C 1
ATOM 949 O O . HIS A 1 123 ? -15.642 -2.969 12.036 1.00 86.12 123 HIS A O 1
ATOM 955 N N . GLU A 1 124 ? -16.086 -0.773 12.206 1.00 83.88 124 GLU A N 1
ATOM 956 C CA . GLU A 1 124 ? -17.504 -0.929 12.564 1.00 83.88 124 GLU A CA 1
ATOM 957 C C . GLU A 1 124 ? -18.249 -1.902 11.630 1.00 83.88 124 GLU A C 1
ATOM 959 O O . GLU A 1 124 ? -19.006 -2.758 12.086 1.00 83.88 124 GLU A O 1
ATOM 964 N N . GLY A 1 125 ? -17.981 -1.844 10.320 1.00 82.94 125 GLY A N 1
ATOM 965 C CA . GLY A 1 125 ? -18.606 -2.740 9.343 1.00 82.94 125 GLY A CA 1
ATOM 966 C C . GLY A 1 125 ? -18.201 -4.207 9.518 1.00 82.94 125 GLY A C 1
ATOM 967 O O . GLY A 1 125 ? -18.989 -5.107 9.237 1.00 82.94 125 GLY A O 1
ATOM 968 N N . TRP A 1 126 ? -16.994 -4.471 10.023 1.00 85.81 126 TRP A N 1
ATOM 969 C CA . TRP A 1 126 ? -16.572 -5.824 10.381 1.00 85.81 126 TRP A CA 1
ATOM 970 C C . TRP A 1 126 ? -17.257 -6.322 11.656 1.00 85.81 126 TRP A C 1
ATOM 972 O O . TRP A 1 126 ? -17.648 -7.490 11.713 1.00 85.81 126 TRP A O 1
ATOM 982 N N . LEU A 1 127 ? -17.451 -5.449 12.650 1.00 86.38 127 LEU A N 1
ATOM 983 C CA . LEU A 1 127 ? -18.182 -5.791 13.870 1.00 86.38 127 LE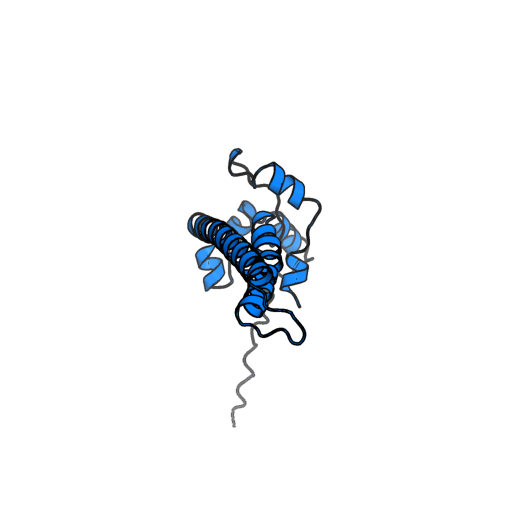U A CA 1
ATOM 984 C C . LEU A 1 127 ? -19.650 -6.132 13.566 1.00 86.38 127 LEU A C 1
ATOM 986 O O . LEU A 1 127 ? -20.160 -7.138 14.059 1.00 86.38 127 LEU A O 1
ATOM 990 N N . GLU A 1 128 ? -20.303 -5.360 12.694 1.00 87.06 128 GLU A N 1
ATOM 991 C CA . GLU A 1 128 ? -21.664 -5.643 12.218 1.00 87.06 128 GLU A CA 1
ATOM 992 C C . GLU A 1 128 ? -21.763 -7.014 11.530 1.00 87.06 128 GLU A C 1
ATOM 994 O O . GLU A 1 128 ? -22.717 -7.759 11.755 1.00 87.06 128 GLU A O 1
ATOM 999 N N . ASP A 1 129 ? -20.772 -7.383 10.713 1.00 85.69 129 ASP A N 1
ATOM 1000 C CA . ASP A 1 129 ? -20.732 -8.688 10.046 1.00 85.69 129 ASP A CA 1
ATOM 1001 C C . ASP A 1 129 ? -20.565 -9.855 11.037 1.00 85.69 129 ASP A C 1
ATOM 1003 O O . ASP A 1 129 ? -21.122 -10.937 10.807 1.00 85.69 129 ASP A O 1
ATOM 1007 N N . ILE A 1 130 ? -19.831 -9.648 12.138 1.00 87.12 130 ILE A N 1
ATOM 1008 C CA . ILE A 1 130 ? -19.711 -10.628 13.230 1.00 87.12 130 ILE A CA 1
ATOM 1009 C C . ILE A 1 130 ? -21.040 -10.762 13.971 1.00 87.12 130 ILE A C 1
ATOM 1011 O O . ILE A 1 130 ? -21.534 -11.875 14.150 1.00 87.12 130 ILE A O 1
ATOM 1015 N N . GLN A 1 131 ? -21.646 -9.640 14.364 1.00 88.00 131 GLN A N 1
ATOM 1016 C CA . GLN A 1 131 ? -22.924 -9.624 15.081 1.00 88.00 131 GLN A CA 1
ATOM 1017 C C . GLN A 1 131 ? -24.061 -10.217 14.239 1.00 88.00 131 GLN A C 1
ATOM 1019 O O . GLN A 1 131 ? -24.929 -10.911 14.762 1.00 88.00 131 GLN A O 1
ATOM 1024 N N . ALA A 1 132 ? -24.028 -10.014 12.920 1.00 87.75 132 ALA A N 1
ATOM 1025 C CA . ALA A 1 132 ? -24.969 -10.608 11.975 1.00 87.75 132 ALA A CA 1
ATOM 1026 C C . ALA A 1 132 ? -24.695 -12.097 11.674 1.00 87.75 132 ALA A C 1
ATOM 1028 O O . ALA A 1 132 ? -25.402 -12.689 10.859 1.00 87.75 132 ALA A O 1
ATOM 1029 N N . GLY A 1 133 ? -23.654 -12.700 12.260 1.00 84.50 133 GLY A N 1
ATOM 1030 C CA . GLY A 1 133 ? -23.293 -14.104 12.047 1.00 84.50 133 GLY A CA 1
ATOM 1031 C C . GLY A 1 133 ? -22.756 -14.422 10.647 1.00 84.50 133 GLY A C 1
ATOM 1032 O O . GLY A 1 133 ? -22.612 -15.593 10.298 1.00 84.50 133 GLY A O 1
ATOM 1033 N N . ARG A 1 134 ? -22.438 -13.408 9.829 1.00 83.25 134 ARG A N 1
ATOM 1034 C CA . ARG A 1 134 ? -21.846 -13.598 8.490 1.00 83.25 134 ARG A CA 1
ATOM 1035 C C . ARG A 1 134 ? -20.386 -14.032 8.577 1.00 83.25 134 ARG A C 1
ATOM 1037 O O . ARG A 1 134 ? -19.865 -14.665 7.658 1.00 83.25 134 ARG A O 1
ATOM 1044 N N . VAL A 1 135 ? -19.722 -13.673 9.675 1.00 82.00 135 VAL A N 1
ATOM 1045 C CA . VAL A 1 135 ? -18.317 -13.968 9.944 1.00 82.00 135 VAL A CA 1
ATOM 1046 C C . VAL A 1 135 ? -18.173 -14.489 11.378 1.00 82.00 135 VAL A C 1
ATOM 1048 O O . VAL A 1 135 ? -18.686 -13.861 12.298 1.00 82.00 135 VAL A O 1
ATOM 1051 N N . PRO A 1 136 ? -17.454 -15.602 11.612 1.00 82.00 136 PRO A N 1
ATOM 1052 C CA . PRO A 1 136 ? -17.196 -16.071 12.969 1.00 82.00 136 PRO A CA 1
ATOM 1053 C C . PRO A 1 136 ? -16.209 -15.139 13.689 1.00 82.00 136 PRO A C 1
ATOM 1055 O O . PRO A 1 136 ? -15.188 -14.754 13.111 1.00 82.00 136 PRO A O 1
ATOM 1058 N N . ALA A 1 137 ? -16.493 -14.821 14.957 1.00 79.12 137 ALA A N 1
ATOM 1059 C CA . ALA A 1 137 ? -15.636 -13.984 15.805 1.00 79.12 137 ALA A CA 1
ATOM 1060 C C . ALA A 1 137 ? -14.230 -14.587 15.984 1.00 79.12 137 ALA A C 1
ATOM 1062 O O . ALA A 1 137 ? -13.227 -13.883 15.903 1.00 79.12 137 ALA A O 1
ATOM 1063 N N . GLN A 1 138 ? -14.151 -15.911 16.138 1.00 79.12 138 GLN A N 1
ATOM 1064 C CA . GLN A 1 138 ? -12.898 -16.654 16.211 1.00 79.12 138 GLN A CA 1
ATOM 1065 C C . GLN A 1 138 ? -12.771 -17.557 14.980 1.00 79.12 138 GLN A C 1
ATOM 1067 O O . GLN A 1 138 ? -13.599 -18.435 14.744 1.00 79.12 138 GLN A O 1
ATOM 1072 N N . ARG A 1 139 ? -11.752 -17.304 14.148 1.00 72.31 139 ARG A N 1
ATOM 1073 C CA . ARG A 1 139 ? -11.516 -18.057 12.898 1.00 72.31 139 ARG A CA 1
ATOM 1074 C C . ARG A 1 139 ? -10.575 -19.250 13.078 1.00 72.31 139 ARG A C 1
ATOM 1076 O O . ARG A 1 139 ? -10.621 -20.180 12.278 1.00 72.31 139 ARG A O 1
ATOM 1083 N N . SER A 1 140 ? -9.717 -19.221 14.093 1.00 68.44 140 SER A N 1
ATOM 1084 C CA . SER A 1 140 ? -8.851 -20.333 14.484 1.00 68.44 140 SER A CA 1
ATOM 1085 C C . SER A 1 140 ? -9.655 -21.316 15.333 1.00 68.44 140 SER A C 1
ATOM 1087 O O . SER A 1 140 ? -10.203 -20.938 16.365 1.00 68.44 140 SER A O 1
ATOM 1089 N N . GLN A 1 141 ? -9.727 -22.582 14.913 1.00 57.88 141 GLN A N 1
ATOM 1090 C CA . GLN A 1 141 ? -10.252 -23.638 15.776 1.00 57.88 141 GLN A CA 1
ATOM 1091 C C . GLN A 1 141 ? -9.316 -23.790 16.978 1.00 57.88 141 GLN A C 1
ATOM 1093 O O . GLN A 1 141 ? -8.109 -23.963 16.812 1.00 57.88 141 GLN A O 1
ATOM 1098 N N . GLN A 1 142 ? -9.871 -23.720 18.184 1.00 49.88 142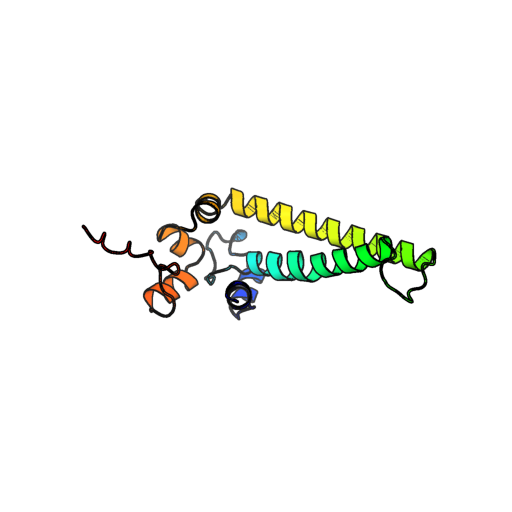 GLN A N 1
ATOM 1099 C CA . GLN A 1 142 ? -9.171 -24.122 19.396 1.00 49.88 142 GLN A CA 1
ATOM 1100 C C . GLN A 1 142 ? -8.908 -25.625 19.261 1.00 49.88 142 GLN A C 1
ATOM 1102 O O . GLN A 1 142 ? -9.854 -26.405 19.162 1.00 49.88 142 GLN A O 1
ATOM 1107 N N . THR A 1 143 ? -7.644 -26.037 19.161 1.00 48.16 143 THR A N 1
ATOM 1108 C CA . THR A 1 143 ? -7.292 -27.457 19.096 1.00 48.16 143 THR A CA 1
ATOM 1109 C C . THR A 1 143 ? -7.787 -28.106 20.385 1.00 48.16 143 THR A C 1
ATOM 1111 O O . THR A 1 143 ? -7.204 -27.901 21.448 1.00 48.16 143 THR A O 1
ATOM 1114 N N . VAL A 1 144 ? -8.906 -28.829 20.327 1.00 55.25 144 VAL A N 1
ATOM 1115 C CA . VAL A 1 144 ? -9.417 -29.574 21.479 1.00 55.25 144 VAL A CA 1
ATOM 1116 C C . VAL A 1 144 ? -8.381 -30.654 21.774 1.00 55.25 144 VAL A C 1
ATOM 1118 O O . VAL A 1 144 ? -8.149 -31.531 20.942 1.00 55.25 144 VAL A O 1
ATOM 1121 N N . ALA A 1 145 ? -7.686 -30.541 22.908 1.00 55.31 145 ALA A N 1
ATOM 1122 C CA . ALA A 1 145 ? -6.685 -31.516 23.319 1.00 55.31 145 ALA A CA 1
ATOM 1123 C C . ALA A 1 145 ? -7.333 -32.909 23.374 1.00 55.31 145 ALA A C 1
ATOM 1125 O O . ALA A 1 145 ? -8.375 -33.089 24.006 1.00 55.31 145 ALA A O 1
ATOM 1126 N N . ALA A 1 146 ? -6.739 -33.874 22.670 1.00 58.38 146 ALA A N 1
ATOM 1127 C CA . ALA A 1 146 ? -7.232 -35.245 22.642 1.00 58.38 146 ALA A CA 1
ATOM 1128 C C . ALA A 1 146 ? -7.242 -35.830 24.069 1.00 58.38 146 ALA A C 1
ATOM 1130 O O . ALA A 1 146 ? -6.296 -35.581 24.823 1.00 58.38 146 ALA A O 1
ATOM 1131 N N . PRO A 1 147 ? -8.278 -36.596 24.459 1.00 59.31 147 PRO A N 1
ATOM 1132 C CA . PRO A 1 147 ? -8.337 -37.198 25.783 1.00 59.31 147 PRO A CA 1
ATOM 1133 C C . PRO A 1 147 ? -7.143 -38.139 25.961 1.00 59.31 147 PRO A C 1
ATOM 1135 O O . PRO A 1 147 ? -6.884 -39.009 25.128 1.00 59.31 147 PRO A O 1
ATOM 1138 N N . THR A 1 148 ? -6.393 -37.935 27.040 1.00 57.78 148 THR A N 1
ATOM 1139 C CA . THR A 1 148 ? -5.274 -38.786 27.439 1.00 57.78 148 THR A CA 1
ATOM 1140 C C . THR A 1 148 ? -5.791 -40.195 27.714 1.00 57.78 148 THR A C 1
ATOM 1142 O O . THR A 1 148 ? -6.475 -40.441 28.706 1.00 57.78 148 THR A O 1
ATOM 1145 N N . VAL A 1 149 ? -5.479 -41.131 26.815 1.00 64.31 149 VAL A N 1
ATOM 1146 C CA . VAL A 1 149 ? -5.710 -42.562 27.034 1.00 64.31 149 VAL A CA 1
ATOM 1147 C C . VAL A 1 149 ? -4.776 -42.998 28.161 1.00 64.31 149 VAL A C 1
ATOM 1149 O O . VAL A 1 149 ? -3.564 -43.079 27.968 1.00 64.31 149 VAL A O 1
ATOM 1152 N N . GLN A 1 150 ? -5.333 -43.207 29.354 1.00 57.00 150 GLN A N 1
ATOM 1153 C CA . GLN A 1 150 ? -4.627 -43.854 30.458 1.00 57.00 150 GLN A CA 1
ATOM 1154 C C . GLN A 1 150 ? -4.522 -45.348 30.132 1.00 57.00 150 GLN A C 1
ATOM 1156 O O . GLN A 1 150 ? -5.548 -46.003 29.940 1.00 57.00 150 GLN A O 1
ATOM 1161 N N . VAL A 1 151 ? -3.287 -45.840 30.008 1.00 65.81 151 VAL A N 1
ATOM 1162 C CA . VAL A 1 151 ? -2.940 -47.267 29.886 1.00 65.81 151 VAL A CA 1
ATOM 1163 C C . VAL A 1 151 ? -2.508 -47.775 31.250 1.00 65.81 151 VAL A C 1
ATOM 1165 O O . VAL A 1 151 ? -1.740 -47.039 31.911 1.00 65.81 151 VAL A O 1
#